Protein AF-A0A7S7TQF2-F1 (afdb_monomer_lite)

Secondary structure (DSSP, 8-state):
--HHHHHHHHHHHHHHHTS--TTTTT--HHHHHHHHHTT--HHHHHHHHHHHTTPPPGGGGGSS--

Structure (mmCIF, N/CA/C/O backbone):
data_AF-A0A7S7TQF2-F1
#
_entry.id   AF-A0A7S7TQF2-F1
#
loop_
_atom_site.group_PDB
_atom_site.id
_atom_site.type_symbol
_atom_site.label_atom_id
_atom_site.label_alt_id
_atom_site.label_comp_id
_atom_site.label_asym_id
_atom_site.label_entity_id
_atom_site.label_seq_id
_atom_site.pdbx_PDB_ins_code
_atom_site.Cartn_x
_atom_site.Cartn_y
_atom_site.Cartn_z
_atom_site.occupancy
_atom_site.B_iso_or_equiv
_atom_site.auth_seq_id
_atom_site.auth_comp_id
_atom_site.auth_asym_id
_atom_site.auth_atom_id
_atom_site.pdbx_PDB_model_num
ATOM 1 N N . MET A 1 1 ? -3.315 11.698 7.286 1.00 77.38 1 MET A N 1
ATOM 2 C CA . MET A 1 1 ? -3.458 10.654 6.256 1.00 77.38 1 MET A CA 1
ATOM 3 C C . MET A 1 1 ? -4.408 9.599 6.785 1.00 77.38 1 MET A C 1
ATOM 5 O O . MET A 1 1 ? -4.180 9.075 7.870 1.00 77.38 1 MET A O 1
ATOM 9 N N . THR A 1 2 ? -5.501 9.358 6.076 1.00 92.62 2 THR A N 1
ATOM 10 C CA . THR A 1 2 ? -6.475 8.311 6.409 1.00 92.62 2 THR A CA 1
ATOM 11 C C . THR A 1 2 ? -5.911 6.921 6.096 1.00 92.62 2 THR A C 1
ATOM 13 O O . THR A 1 2 ? -4.977 6.795 5.302 1.00 92.62 2 THR A O 1
ATOM 16 N N . PHE A 1 3 ? -6.498 5.865 6.669 1.00 91.38 3 PHE A N 1
ATOM 17 C CA . PHE A 1 3 ? -6.136 4.481 6.337 1.00 91.38 3 PHE A CA 1
ATOM 18 C C . PHE A 1 3 ? -6.246 4.198 4.830 1.00 91.38 3 PHE A C 1
ATOM 20 O O . PHE A 1 3 ? -5.383 3.544 4.252 1.00 91.38 3 PHE A O 1
ATOM 27 N N . SER A 1 4 ? -7.277 4.742 4.173 1.00 93.12 4 SER A N 1
ATOM 28 C CA . SER A 1 4 ? -7.477 4.573 2.730 1.00 93.12 4 SER A CA 1
ATOM 29 C C . SER A 1 4 ? -6.352 5.209 1.913 1.00 93.12 4 SER A C 1
ATOM 31 O O . SER A 1 4 ? -5.882 4.607 0.952 1.00 93.12 4 SER A O 1
ATOM 33 N N . GLU A 1 5 ? -5.902 6.408 2.286 1.00 94.25 5 GLU A N 1
ATOM 34 C CA . GLU A 1 5 ? -4.778 7.074 1.616 1.00 94.25 5 GLU A CA 1
ATOM 35 C C . GLU A 1 5 ? -3.460 6.330 1.854 1.00 94.25 5 GLU A C 1
ATOM 37 O O . GLU A 1 5 ? -2.693 6.128 0.912 1.00 94.25 5 GLU A O 1
ATOM 42 N N . TRP A 1 6 ? -3.223 5.874 3.089 1.00 94.94 6 TRP A N 1
ATOM 43 C CA . TRP A 1 6 ? -2.035 5.095 3.447 1.00 94.94 6 TRP A CA 1
ATOM 44 C C . TRP A 1 6 ? -1.986 3.773 2.668 1.00 94.94 6 TRP A C 1
ATOM 46 O O . TRP A 1 6 ? -1.001 3.489 1.989 1.00 94.94 6 TRP A O 1
ATOM 56 N N . SER A 1 7 ? -3.081 3.008 2.668 1.00 94.12 7 SER A N 1
ATOM 57 C CA . SER A 1 7 ? -3.182 1.732 1.950 1.00 94.12 7 SER A CA 1
ATOM 58 C C . SER A 1 7 ? -3.054 1.921 0.434 1.00 94.12 7 SER A C 1
ATOM 60 O O . SER A 1 7 ? -2.385 1.143 -0.247 1.00 94.12 7 SER A O 1
ATOM 62 N N . MET A 1 8 ? -3.605 3.006 -0.117 1.00 94.75 8 MET A N 1
ATOM 63 C CA . MET A 1 8 ? -3.437 3.336 -1.532 1.00 94.75 8 MET A CA 1
ATOM 64 C C . MET A 1 8 ? -1.979 3.682 -1.878 1.00 94.75 8 MET A C 1
ATOM 66 O O . MET A 1 8 ? -1.506 3.307 -2.954 1.00 94.75 8 MET A O 1
ATOM 70 N N . ALA A 1 9 ? -1.252 4.352 -0.979 1.00 95.31 9 ALA A N 1
ATOM 71 C CA . ALA A 1 9 ? 0.176 4.619 -1.136 1.00 95.31 9 ALA A CA 1
ATOM 72 C C . ALA A 1 9 ? 1.009 3.326 -1.092 1.00 95.31 9 ALA A C 1
ATOM 74 O O . ALA A 1 9 ? 1.843 3.120 -1.977 1.00 95.31 9 ALA A O 1
ATOM 75 N N . VAL A 1 10 ? 0.726 2.428 -0.140 1.00 94.00 10 VAL A N 1
ATOM 76 C CA . VAL A 1 10 ? 1.326 1.083 -0.063 1.00 94.00 10 VAL A CA 1
ATOM 77 C C . VAL A 1 10 ? 1.091 0.313 -1.362 1.00 94.00 10 VAL A C 1
ATOM 79 O O . VAL A 1 10 ? 2.042 -0.147 -1.989 1.00 94.00 10 VAL A O 1
ATOM 82 N N . ASN A 1 11 ? -0.158 0.249 -1.833 1.00 95.12 11 ASN A N 1
ATOM 83 C CA . ASN A 1 11 ? -0.518 -0.461 -3.059 1.00 95.12 11 ASN A CA 1
ATOM 84 C C . ASN A 1 11 ? 0.206 0.099 -4.288 1.00 95.12 11 ASN A C 1
ATOM 86 O O . ASN A 1 11 ? 0.729 -0.655 -5.102 1.00 95.12 11 ASN A O 1
ATOM 90 N N . ARG A 1 12 ? 0.272 1.431 -4.427 1.00 94.44 12 ARG A N 1
ATOM 91 C CA . ARG A 1 12 ? 1.025 2.075 -5.514 1.00 94.44 12 ARG A CA 1
ATOM 92 C C . ARG A 1 12 ? 2.507 1.716 -5.460 1.00 94.44 12 ARG A C 1
ATOM 94 O O . ARG A 1 12 ? 3.118 1.527 -6.508 1.00 94.44 12 ARG A O 1
ATOM 101 N N . ARG A 1 13 ? 3.085 1.622 -4.262 1.00 91.88 13 ARG A N 1
ATOM 102 C CA . ARG A 1 13 ? 4.507 1.329 -4.080 1.00 91.88 13 ARG A CA 1
ATOM 103 C C . ARG A 1 13 ? 4.830 -0.142 -4.329 1.00 91.88 13 ARG A C 1
ATOM 105 O O . ARG A 1 13 ? 5.765 -0.399 -5.081 1.00 91.88 13 ARG A O 1
ATOM 112 N N . LEU A 1 14 ? 4.029 -1.077 -3.816 1.00 91.62 14 LEU A N 1
ATOM 113 C CA . LEU A 1 14 ? 4.109 -2.503 -4.165 1.00 91.62 14 LEU A CA 1
ATOM 114 C C . LEU A 1 14 ? 4.007 -2.690 -5.684 1.00 91.62 14 LEU A C 1
ATOM 116 O O . LEU A 1 14 ? 4.888 -3.289 -6.300 1.00 91.62 14 LEU A O 1
ATOM 120 N N . LYS A 1 15 ? 3.020 -2.040 -6.315 1.00 92.81 15 LYS A N 1
ATOM 121 C CA . LYS A 1 15 ? 2.840 -2.073 -7.771 1.00 92.81 15 LYS A CA 1
ATOM 122 C C . LYS A 1 15 ? 3.964 -1.434 -8.550 1.00 92.81 15 LYS A C 1
ATOM 124 O O . LYS A 1 15 ? 4.047 -1.709 -9.737 1.00 92.81 15 LYS A O 1
ATOM 129 N N . TYR A 1 16 ? 4.768 -0.558 -7.955 1.00 90.69 16 TYR A N 1
ATOM 130 C CA . TYR A 1 16 ? 5.909 0.083 -8.607 1.00 90.69 16 TYR A CA 1
ATOM 131 C C . TYR A 1 16 ? 7.183 -0.750 -8.433 1.00 90.69 16 TYR A C 1
ATOM 133 O O . TYR A 1 16 ? 7.879 -1.017 -9.410 1.00 90.69 16 TYR A O 1
ATOM 141 N N . ILE A 1 17 ? 7.451 -1.231 -7.220 1.00 89.81 17 ILE A N 1
ATOM 142 C CA . ILE A 1 17 ? 8.675 -1.963 -6.886 1.00 89.81 17 ILE A CA 1
ATOM 143 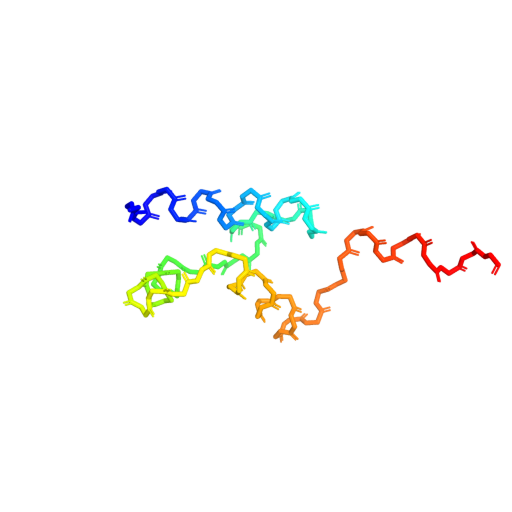C C . ILE A 1 17 ? 8.570 -3.432 -7.306 1.00 89.81 17 ILE A C 1
ATOM 145 O O . ILE A 1 17 ? 9.441 -3.916 -8.015 1.00 89.81 17 ILE A O 1
ATOM 149 N N . TYR A 1 18 ? 7.481 -4.113 -6.960 1.00 89.38 18 TYR A N 1
ATOM 150 C CA . TYR A 1 18 ? 7.356 -5.574 -7.051 1.00 89.38 18 TYR A CA 1
ATOM 151 C C . TYR A 1 18 ? 6.352 -6.059 -8.100 1.00 89.38 18 TYR A C 1
ATOM 153 O O . TYR A 1 18 ? 6.180 -7.255 -8.265 1.00 89.38 18 TYR A O 1
ATOM 161 N N . ALA A 1 19 ? 5.680 -5.154 -8.821 1.00 91.19 19 ALA A N 1
ATOM 162 C CA . ALA A 1 19 ? 4.609 -5.481 -9.782 1.00 91.19 19 ALA A CA 1
ATOM 163 C C . ALA A 1 19 ? 3.318 -6.042 -9.192 1.00 91.19 19 ALA A C 1
ATOM 165 O O . ALA A 1 19 ? 2.374 -6.249 -9.945 1.00 91.19 19 ALA A O 1
ATOM 166 N N . ILE A 1 20 ? 3.265 -6.258 -7.885 1.00 91.69 20 ILE A N 1
ATOM 167 C CA . ILE A 1 20 ? 2.126 -6.865 -7.203 1.00 91.69 20 ILE A CA 1
ATOM 168 C C . ILE A 1 20 ? 1.251 -5.791 -6.565 1.00 91.69 20 ILE A C 1
ATOM 170 O O . ILE A 1 20 ? 1.737 -4.737 -6.147 1.00 91.69 20 ILE A O 1
ATOM 174 N N . SER A 1 21 ? -0.053 -6.038 -6.501 1.00 93.38 21 SER A N 1
ATOM 175 C CA . SER A 1 21 ? -0.954 -5.267 -5.650 1.00 93.38 21 SER A CA 1
ATOM 176 C C . SER A 1 21 ? -1.024 -5.850 -4.238 1.00 93.38 21 SER A C 1
ATOM 178 O O . SER A 1 21 ? -0.538 -6.947 -3.986 1.00 93.38 21 SER A O 1
ATOM 180 N N . ILE A 1 22 ? -1.646 -5.116 -3.314 1.00 92.94 22 ILE A N 1
ATOM 181 C CA . ILE A 1 22 ? -1.992 -5.633 -1.977 1.00 92.94 22 ILE A CA 1
ATOM 182 C C . ILE A 1 22 ? -2.790 -6.945 -2.077 1.00 92.94 22 ILE A C 1
ATOM 184 O O . ILE A 1 22 ? -2.556 -7.857 -1.291 1.00 92.94 22 ILE A O 1
ATOM 188 N N . ASP A 1 23 ? -3.700 -7.027 -3.051 1.00 92.19 23 ASP A N 1
ATOM 189 C CA . ASP A 1 23 ? -4.561 -8.190 -3.293 1.00 92.19 23 ASP A CA 1
ATOM 190 C C . ASP A 1 23 ? -3.766 -9.367 -3.880 1.00 92.19 23 ASP A C 1
ATOM 192 O O . ASP A 1 23 ? -3.809 -10.463 -3.332 1.00 92.19 23 ASP A O 1
ATOM 196 N N . ASP A 1 24 ? -2.932 -9.114 -4.900 1.00 89.56 24 ASP A N 1
ATOM 197 C CA . ASP A 1 24 ? -2.024 -10.127 -5.477 1.00 89.56 24 ASP A CA 1
ATOM 198 C C . ASP A 1 24 ? -1.056 -10.697 -4.432 1.00 89.56 24 ASP A C 1
ATOM 200 O O . ASP A 1 24 ? -0.687 -11.867 -4.474 1.00 89.56 24 ASP A O 1
ATOM 204 N N . ALA A 1 25 ? -0.626 -9.848 -3.497 1.00 88.81 25 ALA A N 1
ATOM 205 C CA . ALA A 1 2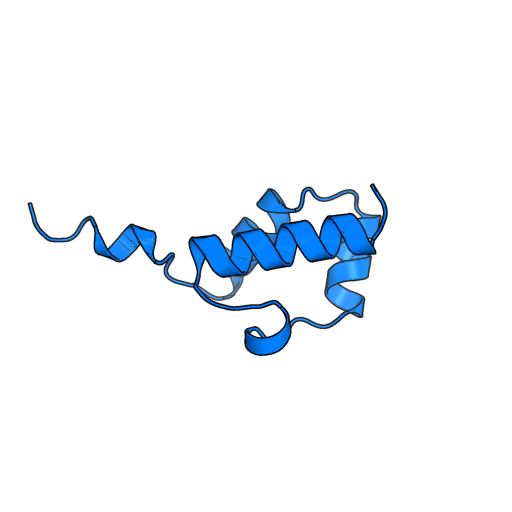5 ? 0.275 -10.207 -2.415 1.00 88.81 25 ALA A CA 1
ATOM 206 C C . ALA A 1 25 ? -0.430 -10.932 -1.252 1.00 88.81 25 ALA A C 1
ATOM 208 O O . ALA A 1 25 ? 0.242 -11.337 -0.303 1.00 88.81 25 ALA A O 1
ATOM 209 N N . GLY A 1 26 ? -1.762 -11.065 -1.289 1.00 92.00 26 GLY A N 1
ATOM 210 C CA . GLY A 1 26 ? -2.548 -11.681 -0.219 1.00 92.00 26 GLY A CA 1
ATOM 211 C C . GLY A 1 26 ? -2.430 -10.945 1.118 1.00 92.00 26 GLY A C 1
ATOM 212 O O . GLY A 1 26 ? -2.465 -11.574 2.172 1.00 92.00 26 GLY A O 1
ATOM 213 N N . ILE A 1 27 ? -2.222 -9.624 1.096 1.00 91.44 27 ILE A N 1
ATOM 214 C CA . ILE A 1 27 ? -2.022 -8.841 2.316 1.00 91.44 27 ILE A CA 1
ATOM 215 C C . ILE A 1 27 ? -3.373 -8.557 2.966 1.00 91.44 27 ILE A C 1
ATOM 217 O O . ILE A 1 27 ? -4.201 -7.809 2.439 1.00 91.44 27 ILE A O 1
ATOM 221 N N . ASP A 1 28 ? -3.545 -9.091 4.170 1.00 92.50 28 ASP A N 1
ATOM 222 C CA . ASP A 1 28 ? -4.748 -8.884 4.960 1.00 92.50 28 ASP A CA 1
ATOM 223 C C . ASP A 1 28 ? -4.959 -7.424 5.371 1.00 92.50 28 ASP A C 1
ATOM 225 O O . ASP A 1 28 ? -4.036 -6.682 5.732 1.00 92.50 28 ASP A O 1
ATOM 229 N N . ARG A 1 29 ? -6.232 -7.018 5.389 1.00 90.62 29 ARG A N 1
ATOM 230 C CA . ARG A 1 29 ? -6.631 -5.675 5.829 1.00 90.62 29 ARG A CA 1
ATOM 231 C C . ARG A 1 29 ? -6.254 -5.425 7.287 1.00 90.62 29 ARG A C 1
ATOM 233 O O . ARG A 1 29 ? -5.919 -4.292 7.625 1.00 90.62 29 ARG A O 1
ATOM 240 N N . GLU A 1 30 ? -6.329 -6.450 8.134 1.00 93.38 30 GLU A N 1
ATOM 241 C CA . GLU A 1 30 ? -5.959 -6.345 9.549 1.00 93.38 30 GLU A CA 1
ATOM 242 C C . GLU A 1 30 ? -4.468 -6.053 9.710 1.00 93.38 30 GLU A C 1
ATOM 244 O O . GLU A 1 30 ? -4.115 -5.126 10.433 1.00 93.38 30 GLU A O 1
ATOM 249 N N . LEU A 1 31 ? -3.610 -6.737 8.941 1.00 91.31 31 LEU A N 1
ATOM 250 C CA . LEU A 1 31 ? -2.171 -6.477 8.925 1.00 91.31 31 LEU A CA 1
ATOM 251 C C . LEU A 1 31 ? -1.878 -5.029 8.506 1.00 91.31 31 LEU A C 1
ATOM 253 O O . LEU A 1 31 ? -1.173 -4.309 9.206 1.00 91.31 31 LEU A O 1
ATOM 257 N N . LEU A 1 32 ? -2.481 -4.559 7.410 1.00 91.75 32 LEU A N 1
ATOM 258 C CA . LEU A 1 32 ? -2.335 -3.164 6.972 1.00 91.75 32 LEU A CA 1
ATOM 259 C C . LEU A 1 32 ? -2.776 -2.172 8.049 1.00 91.75 32 LEU A C 1
ATOM 261 O O . LEU A 1 32 ? -2.162 -1.119 8.213 1.00 91.75 32 LEU A O 1
ATOM 265 N N . LYS A 1 33 ? -3.870 -2.478 8.752 1.00 93.56 33 LYS A N 1
ATOM 266 C CA . LYS A 1 33 ? -4.419 -1.595 9.776 1.00 93.56 33 LYS A CA 1
ATOM 267 C C . LYS A 1 33 ? -3.488 -1.508 10.983 1.00 93.56 33 LYS A C 1
ATOM 269 O O . LYS A 1 33 ? -3.224 -0.392 11.415 1.00 93.56 33 LYS A O 1
ATOM 274 N N . SER A 1 34 ? -2.943 -2.629 11.457 1.00 94.38 34 SER A N 1
ATOM 275 C CA . SER A 1 34 ? -1.989 -2.641 12.572 1.00 94.38 34 SER A CA 1
ATOM 276 C C . SER A 1 34 ? -0.761 -1.775 12.281 1.00 94.38 34 SER A C 1
ATOM 278 O O . SER A 1 34 ? -0.451 -0.883 13.063 1.00 94.38 34 SER A O 1
ATOM 280 N N . HIS A 1 35 ? -0.134 -1.939 11.113 1.00 93.12 35 HIS A N 1
ATOM 281 C CA . HIS A 1 35 ? 1.033 -1.136 10.720 1.00 93.12 35 HIS A CA 1
ATOM 282 C C . HIS A 1 35 ? 0.695 0.356 10.541 1.00 93.12 35 HIS A C 1
ATOM 284 O O . HIS A 1 35 ? 1.471 1.242 10.908 1.00 93.12 35 HIS A O 1
ATOM 290 N N . TRP A 1 36 ? -0.499 0.662 10.025 1.00 93.44 36 TRP A N 1
ATOM 291 C CA . TRP A 1 36 ? -0.981 2.040 9.947 1.00 93.44 36 TRP A CA 1
ATOM 292 C C . TRP A 1 36 ? -1.210 2.665 11.335 1.00 93.44 36 TRP A C 1
ATOM 294 O O . TRP A 1 36 ? -0.865 3.831 11.542 1.00 93.44 36 TRP A O 1
ATOM 304 N N . GLU A 1 37 ? -1.761 1.909 12.290 1.00 93.56 37 GLU A N 1
ATOM 305 C CA . GLU A 1 37 ? -1.974 2.347 13.678 1.00 93.56 37 GLU A CA 1
ATOM 306 C C . GLU A 1 37 ? -0.647 2.583 14.418 1.00 93.56 37 GLU A C 1
ATOM 308 O O . GLU A 1 37 ? -0.548 3.524 15.210 1.00 93.56 37 GLU A O 1
ATOM 313 N N . GLU A 1 38 ? 0.404 1.830 14.078 1.00 92.94 38 GLU A N 1
ATOM 314 C CA . GLU A 1 38 ? 1.781 2.061 14.543 1.00 92.94 38 GLU A CA 1
ATOM 315 C C . GLU A 1 38 ? 2.456 3.291 13.906 1.00 92.94 38 GLU A C 1
ATOM 317 O O . GLU A 1 38 ? 3.592 3.626 14.238 1.00 92.94 38 GLU A O 1
ATOM 322 N N . LYS A 1 39 ? 1.739 4.028 13.044 1.00 90.88 39 LYS A N 1
ATOM 323 C CA . LYS A 1 39 ? 2.232 5.203 12.303 1.00 90.88 39 LYS A CA 1
ATOM 324 C C . LYS A 1 39 ? 3.418 4.884 11.390 1.00 90.88 39 LYS A C 1
ATOM 326 O O . LYS A 1 39 ? 4.193 5.785 11.062 1.00 90.88 39 LYS A O 1
ATOM 331 N N . GLU A 1 40 ? 3.538 3.636 10.949 1.00 92.12 40 GLU A N 1
ATOM 332 C CA . GLU A 1 40 ? 4.558 3.233 9.989 1.00 92.12 40 GLU A CA 1
ATOM 333 C C . GLU A 1 40 ? 4.348 3.969 8.659 1.00 92.12 40 GLU A C 1
ATOM 335 O O . GLU A 1 40 ? 3.213 4.192 8.216 1.00 92.12 40 GLU A O 1
ATOM 340 N N . ALA A 1 41 ? 5.428 4.388 7.997 1.00 92.88 41 ALA A N 1
ATOM 341 C CA . ALA A 1 41 ? 5.293 5.017 6.693 1.00 92.88 41 ALA A CA 1
ATOM 342 C C . ALA A 1 41 ? 4.975 3.954 5.623 1.00 92.88 41 ALA A C 1
ATOM 344 O O . ALA A 1 41 ? 5.494 2.841 5.678 1.00 92.88 41 ALA A O 1
ATOM 345 N N . PRO A 1 42 ? 4.203 4.295 4.573 1.00 92.44 42 PRO A N 1
ATOM 346 C CA . PRO A 1 42 ? 3.917 3.368 3.476 1.00 92.44 42 PRO A CA 1
ATOM 347 C C . PRO A 1 42 ? 5.173 2.760 2.834 1.00 92.44 42 PRO A C 1
ATOM 349 O O . PRO A 1 42 ? 5.141 1.634 2.349 1.00 92.44 42 PRO A O 1
ATOM 352 N N . PHE A 1 43 ? 6.270 3.523 2.789 1.00 91.25 43 PHE A N 1
ATOM 353 C CA . PHE A 1 43 ? 7.547 3.069 2.241 1.00 91.25 43 PHE A CA 1
ATOM 354 C C . PHE A 1 43 ? 8.213 2.012 3.126 1.00 91.25 43 PHE A C 1
ATOM 356 O O . PHE A 1 43 ? 8.668 0.999 2.597 1.00 91.25 43 PHE A O 1
ATOM 363 N N . ASP A 1 44 ? 8.229 2.231 4.441 1.00 93.56 44 ASP A N 1
ATOM 364 C CA . ASP A 1 44 ? 8.792 1.290 5.408 1.00 93.56 44 ASP A CA 1
ATOM 365 C C . ASP A 1 44 ? 8.028 -0.034 5.385 1.00 93.56 44 ASP A C 1
ATOM 367 O O . ASP A 1 44 ? 8.658 -1.081 5.263 1.00 93.56 44 ASP A O 1
ATOM 371 N N . PHE A 1 45 ? 6.690 0.009 5.332 1.00 93.50 45 PHE A N 1
ATOM 372 C CA . PHE A 1 45 ? 5.869 -1.196 5.184 1.00 93.50 45 PHE A CA 1
ATOM 373 C C . PHE A 1 45 ? 6.240 -2.001 3.931 1.00 93.50 45 PHE A C 1
ATOM 375 O O . PHE A 1 45 ? 6.406 -3.216 3.989 1.00 93.50 45 PHE A O 1
ATOM 382 N N . VAL A 1 46 ? 6.387 -1.338 2.776 1.00 91.81 46 VAL A N 1
ATOM 383 C CA . VAL A 1 46 ? 6.743 -2.016 1.516 1.00 91.81 46 VAL A CA 1
ATOM 384 C C . VAL A 1 46 ? 8.152 -2.609 1.576 1.00 91.81 46 VAL A C 1
ATOM 386 O O . VAL A 1 46 ? 8.364 -3.705 1.062 1.00 91.81 46 VAL A O 1
ATOM 389 N N . SER A 1 47 ? 9.097 -1.910 2.209 1.00 90.94 47 SER A N 1
ATOM 390 C CA . SER A 1 47 ? 10.465 -2.395 2.417 1.00 90.94 47 SER A CA 1
ATOM 391 C C . SER A 1 47 ? 10.490 -3.616 3.341 1.00 90.94 47 SER A C 1
ATOM 393 O O . SER A 1 47 ? 11.081 -4.642 3.007 1.00 90.94 47 SER A O 1
ATOM 395 N N . TRP A 1 48 ? 9.777 -3.539 4.468 1.00 92.44 48 TRP A N 1
ATOM 396 C CA . TRP A 1 48 ? 9.596 -4.645 5.403 1.00 92.44 48 TRP A CA 1
ATOM 397 C C . TRP A 1 48 ? 8.940 -5.849 4.730 1.00 92.44 48 TRP A C 1
ATOM 399 O O . TRP A 1 48 ? 9.425 -6.967 4.872 1.00 92.44 48 TRP A O 1
ATOM 409 N N . PHE A 1 49 ? 7.874 -5.627 3.958 1.00 91.81 49 PHE A N 1
ATOM 410 C CA . PHE A 1 49 ? 7.165 -6.688 3.251 1.00 91.81 49 PHE A CA 1
ATOM 411 C C . PHE A 1 49 ? 8.081 -7.374 2.234 1.00 91.81 49 PHE A C 1
ATOM 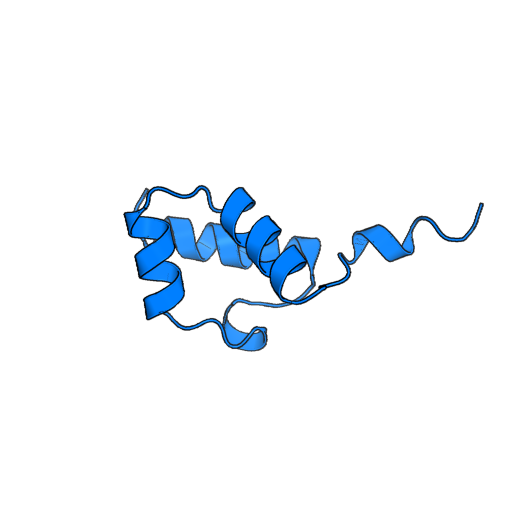413 O O . PHE A 1 49 ? 8.174 -8.599 2.210 1.00 91.81 49 PHE A O 1
ATOM 420 N N . GLY A 1 50 ? 8.813 -6.583 1.448 1.00 90.94 50 GLY A N 1
ATOM 421 C CA . GLY A 1 50 ? 9.796 -7.094 0.504 1.00 90.94 50 GLY A CA 1
ATOM 422 C C . GLY A 1 50 ? 10.890 -7.921 1.170 1.00 90.94 50 GLY A C 1
ATOM 423 O O . GLY A 1 50 ? 11.188 -9.011 0.704 1.00 90.94 50 GLY A O 1
ATOM 424 N N . ASN A 1 51 ? 11.443 -7.447 2.288 1.00 89.94 51 ASN A N 1
ATOM 425 C CA . ASN A 1 51 ? 12.478 -8.174 3.021 1.00 89.94 51 ASN A CA 1
ATOM 426 C C . ASN A 1 51 ? 11.943 -9.445 3.700 1.00 89.94 51 ASN A C 1
ATOM 428 O O . ASN A 1 51 ? 12.604 -10.477 3.683 1.00 89.94 51 ASN A O 1
ATOM 432 N N . LYS A 1 52 ? 10.733 -9.394 4.265 1.00 90.25 52 LYS A N 1
ATOM 433 C CA . LYS A 1 52 ? 10.106 -10.522 4.965 1.00 90.25 52 LYS A CA 1
ATOM 434 C C . LYS A 1 52 ? 9.793 -11.696 4.041 1.00 90.25 52 LYS A C 1
ATOM 436 O O . LYS A 1 52 ? 9.905 -12.842 4.467 1.00 90.25 52 LYS A O 1
ATOM 441 N N . TYR A 1 53 ? 9.364 -11.406 2.815 1.00 88.12 53 TYR A N 1
ATOM 442 C CA . TYR A 1 53 ? 8.988 -12.413 1.821 1.00 88.12 53 TYR A CA 1
ATOM 443 C C . TYR A 1 53 ? 10.054 -12.625 0.741 1.00 88.12 53 TYR A C 1
ATOM 445 O O . TYR A 1 53 ? 9.766 -13.288 -0.251 1.00 88.12 53 TYR A O 1
ATOM 453 N N . ASP A 1 54 ? 11.255 -12.071 0.937 1.00 87.44 54 ASP A N 1
ATOM 454 C CA . ASP A 1 54 ? 12.381 -12.153 -0.002 1.00 87.44 54 ASP A CA 1
ATOM 455 C C . ASP A 1 54 ? 11.964 -11.801 -1.444 1.00 87.44 54 ASP A C 1
ATOM 457 O O . ASP A 1 54 ? 12.254 -12.499 -2.412 1.00 87.44 54 ASP A O 1
ATOM 461 N N . LEU A 1 55 ? 11.183 -10.725 -1.585 1.00 87.25 55 LEU A N 1
ATOM 462 C CA . LEU A 1 55 ? 10.694 -10.286 -2.884 1.00 87.25 55 LEU A CA 1
ATOM 463 C C . LEU A 1 55 ? 11.802 -9.570 -3.641 1.00 87.25 55 LEU A C 1
ATOM 465 O O . LEU A 1 55 ? 12.359 -8.578 -3.164 1.00 87.25 55 LEU A O 1
ATOM 469 N N . ASP A 1 56 ? 12.021 -10.004 -4.875 1.00 85.19 56 ASP A N 1
ATOM 470 C CA . ASP A 1 56 ? 12.932 -9.339 -5.791 1.00 85.19 56 ASP A CA 1
ATOM 471 C C . ASP A 1 56 ? 12.275 -8.069 -6.357 1.00 85.19 56 ASP A C 1
ATOM 473 O O . ASP A 1 56 ? 11.241 -8.139 -7.041 1.00 85.19 56 ASP A O 1
ATOM 477 N N . PRO A 1 57 ? 12.820 -6.870 -6.083 1.00 84.06 57 PRO A N 1
ATOM 478 C CA . PRO A 1 57 ? 12.304 -5.664 -6.696 1.00 84.06 57 PRO A CA 1
ATOM 479 C C . PRO A 1 57 ? 12.541 -5.754 -8.202 1.00 84.06 57 PRO A C 1
ATOM 481 O O . PRO A 1 57 ? 13.631 -6.074 -8.659 1.00 84.06 57 PRO A O 1
ATOM 484 N N . ARG A 1 58 ? 11.555 -5.376 -9.018 1.00 78.25 58 ARG A N 1
ATOM 485 C CA . ARG A 1 58 ? 11.687 -5.362 -10.487 1.00 78.25 58 ARG A CA 1
ATOM 486 C C . ARG A 1 58 ? 12.886 -4.559 -10.990 1.00 78.25 58 ARG A C 1
ATOM 488 O O . ARG A 1 58 ? 13.353 -4.790 -12.097 1.00 78.25 58 ARG A O 1
ATOM 495 N N . GLN A 1 59 ? 13.367 -3.602 -10.202 1.00 61.03 59 GLN A N 1
ATOM 496 C CA . GLN A 1 59 ? 14.555 -2.807 -10.516 1.00 61.03 59 GLN A CA 1
ATOM 497 C C . GLN A 1 59 ? 15.869 -3.610 -10.377 1.00 61.03 59 GLN A C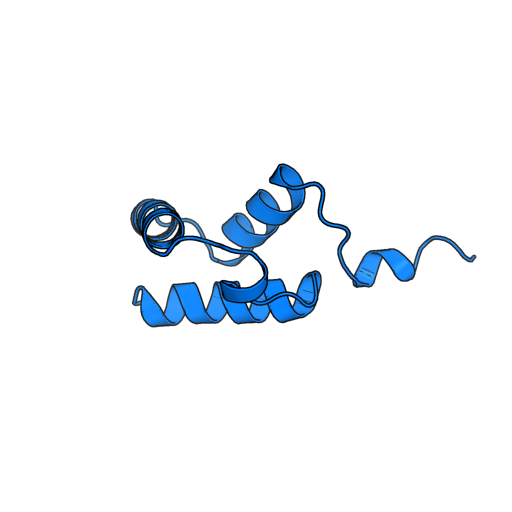 1
ATOM 499 O O . GLN A 1 59 ? 16.889 -3.177 -10.903 1.00 61.03 59 GLN A O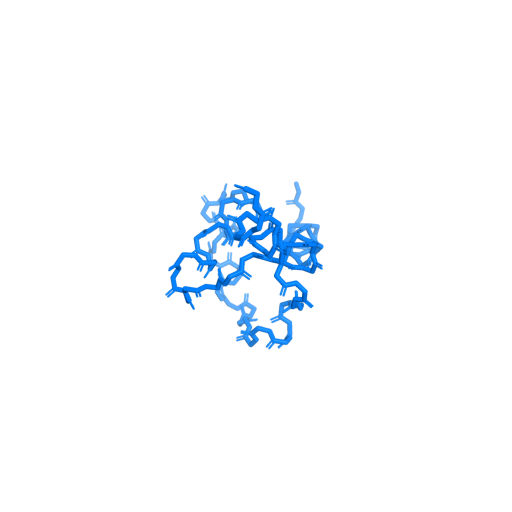 1
ATOM 504 N N . MET A 1 60 ? 15.863 -4.780 -9.726 1.00 53.84 60 MET A N 1
ATOM 505 C CA . MET A 1 60 ? 17.044 -5.636 -9.541 1.00 53.84 60 MET A CA 1
ATOM 506 C C . MET A 1 60 ? 17.438 -6.400 -10.814 1.00 53.84 60 MET A C 1
ATOM 508 O O . MET A 1 60 ? 18.608 -6.726 -10.998 1.00 53.84 60 MET A O 1
ATOM 512 N N . PHE A 1 61 ? 16.519 -6.539 -11.779 1.00 52.78 61 PHE A N 1
ATOM 513 C CA . PHE A 1 61 ? 16.823 -7.046 -13.126 1.00 52.78 61 PHE A CA 1
ATOM 514 C C . PHE A 1 61 ? 17.742 -6.119 -13.954 1.00 52.78 61 PHE A C 1
ATOM 516 O O . PHE A 1 61 ? 18.073 -6.443 -15.091 1.00 52.78 61 PHE A O 1
ATOM 523 N N . GLY A 1 62 ? 18.173 -4.976 -13.403 1.00 50.31 62 GLY A N 1
ATOM 524 C CA . GLY A 1 62 ? 19.120 -4.054 -14.033 1.00 50.31 62 GLY A CA 1
ATOM 525 C C . GLY A 1 62 ? 20.591 -4.200 -13.618 1.00 50.31 62 GLY A C 1
ATOM 526 O O . GLY A 1 62 ? 21.403 -3.439 -14.133 1.00 50.31 62 GLY A O 1
ATOM 527 N N . HIS A 1 63 ? 20.966 -5.109 -12.702 1.00 47.53 63 HIS A N 1
ATOM 528 C CA .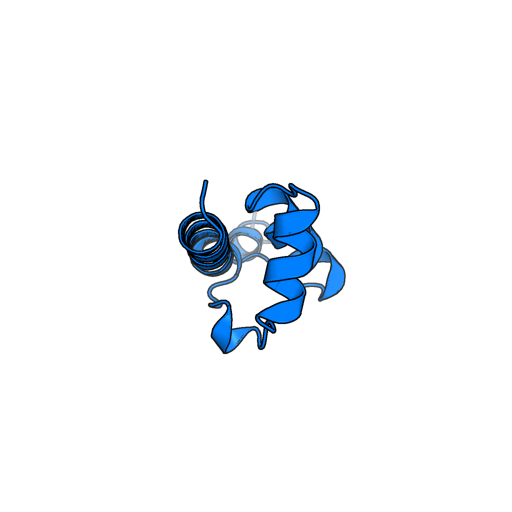 HIS A 1 63 ? 22.339 -5.150 -12.153 1.00 47.53 63 HIS A CA 1
ATOM 529 C C . HIS A 1 63 ? 23.077 -6.498 -12.276 1.00 47.53 63 HIS A C 1
ATOM 531 O O . HIS A 1 63 ? 23.991 -6.773 -11.506 1.00 47.53 63 HIS A O 1
ATOM 537 N N . LEU A 1 64 ? 22.723 -7.339 -13.255 1.00 53.03 64 LEU A N 1
ATOM 538 C CA . LEU A 1 64 ? 23.483 -8.564 -13.572 1.00 53.03 64 LEU A CA 1
ATOM 539 C C . LEU A 1 64 ? 23.966 -8.656 -15.030 1.00 53.03 64 LEU A C 1
ATOM 541 O O . LEU A 1 64 ? 24.310 -9.736 -15.501 1.00 53.03 64 LEU A O 1
ATOM 545 N N . CYS A 1 65 ? 24.051 -7.535 -15.747 1.00 46.00 65 CYS A N 1
ATOM 546 C CA . CYS A 1 65 ? 24.769 -7.455 -17.023 1.00 46.00 65 CYS A CA 1
ATOM 547 C C . CYS A 1 65 ? 25.480 -6.102 -17.125 1.00 46.00 65 CYS A C 1
ATOM 549 O O . CYS A 1 65 ? 24.830 -5.076 -17.326 1.00 46.00 65 CYS A O 1
ATOM 551 N N . GLY A 1 66 ? 26.803 -6.121 -16.971 1.00 37.09 66 GLY A N 1
ATOM 552 C CA . GLY A 1 66 ? 27.701 -4.976 -17.104 1.00 37.09 66 GLY A CA 1
ATOM 553 C C . GLY A 1 66 ? 29.117 -5.360 -16.725 1.00 37.09 66 GLY A C 1
ATOM 554 O O . GLY A 1 66 ? 29.376 -5.401 -15.505 1.00 37.09 66 GLY A O 1
#

Sequence (66 aa):
MTFSEWSMAVNRRLKYIYAISIDDAGIDRELLKSHWEEKEAPFDFVSWFGNKYDLDPRQMFGHLCG

pLDDT: mean 86.33, std 13.98, range [37.09, 95.31]

Foldseek 3Di:
DDLVVQLVLLQVVCCQFQVDGCVNLVPDPVNSVVCVVVVHHSVNVNVCSCVVVVGHTPCNVVPPDD

Radius of gyration: 12.58 Å; chains: 1; bounding box: 35×23×32 Å